Protein AF-A0A7M1QS70-F1 (afdb_monomer_lite)

Radius of gyration: 12.04 Å; chains: 1; bounding box: 25×28×29 Å

Organism: NCBI:txid2733571

Sequence (91 aa):
MANFDELIEIIIAVYVPQMSPVAASMIKNDLEQQDYDFAVDSFLQFTLLEDIDVPAEILADIEYEVHAAWDPELTERTLGWIAKHRARSST

Structure (mmCIF, N/CA/C/O backbone):
data_AF-A0A7M1QS70-F1
#
_entry.id   AF-A0A7M1QS70-F1
#
loop_
_atom_site.group_PDB
_atom_site.id
_atom_site.type_symbol
_atom_site.label_atom_id
_atom_site.label_alt_id
_atom_site.label_comp_id
_atom_site.label_asym_id
_atom_site.label_entity_id
_atom_site.label_seq_id
_atom_site.pdbx_PDB_ins_code
_atom_site.Cartn_x
_atom_site.Cartn_y
_atom_site.Cartn_z
_atom_site.occupancy
_atom_site.B_iso_or_equiv
_atom_site.auth_seq_id
_atom_site.auth_comp_id
_atom_site.auth_asym_id
_atom_site.auth_atom_id
_atom_site.pdbx_PDB_model_num
ATOM 1 N N . MET A 1 1 ? -7.829 -9.967 -11.503 1.00 54.84 1 MET A N 1
ATOM 2 C CA . MET A 1 1 ? -6.380 -9.752 -11.520 1.00 54.84 1 MET A CA 1
ATOM 3 C C . MET A 1 1 ? -6.152 -8.498 -12.319 1.00 54.84 1 MET A C 1
ATOM 5 O O . MET A 1 1 ? -6.199 -8.548 -13.548 1.00 54.84 1 MET A O 1
ATOM 9 N N . ALA A 1 2 ? -6.105 -7.378 -11.608 1.00 61.09 2 ALA A N 1
ATOM 10 C CA . ALA A 1 2 ? -5.745 -6.104 -12.206 1.00 61.09 2 ALA A CA 1
ATOM 11 C C . ALA A 1 2 ? -4.307 -6.196 -12.742 1.00 61.09 2 ALA A C 1
ATOM 13 O O . ALA A 1 2 ? -3.491 -6.942 -12.201 1.00 61.09 2 ALA A O 1
ATOM 14 N N . ASN A 1 3 ? -3.997 -5.475 -13.819 1.00 82.56 3 ASN A N 1
ATOM 15 C CA . ASN A 1 3 ? -2.596 -5.222 -14.176 1.00 82.56 3 ASN A CA 1
ATOM 16 C C . ASN A 1 3 ? -1.973 -4.332 -13.080 1.00 82.56 3 ASN A C 1
ATOM 18 O O . ASN A 1 3 ? -2.683 -3.515 -12.496 1.00 82.56 3 ASN A O 1
ATOM 22 N N . PHE A 1 4 ? -0.670 -4.440 -12.816 1.00 86.88 4 PHE A N 1
ATOM 23 C CA . PHE A 1 4 ? 0.024 -3.618 -11.819 1.00 86.88 4 PHE A CA 1
ATOM 24 C C . PHE A 1 4 ? -0.238 -2.112 -12.005 1.00 86.88 4 PHE A C 1
ATOM 26 O O . PHE A 1 4 ? -0.492 -1.406 -11.033 1.00 86.88 4 PHE A O 1
ATOM 33 N N . ASP A 1 5 ? -0.312 -1.632 -13.250 1.00 89.06 5 ASP A N 1
ATOM 34 C CA . ASP A 1 5 ? -0.670 -0.236 -13.546 1.00 89.06 5 ASP A CA 1
ATOM 35 C C . ASP A 1 5 ? -2.071 0.147 -13.027 1.00 89.06 5 ASP A C 1
ATOM 37 O O . ASP A 1 5 ? -2.267 1.228 -12.476 1.00 89.06 5 ASP A O 1
ATOM 41 N N . GLU A 1 6 ? -3.051 -0.751 -13.153 1.00 91.31 6 GLU A N 1
ATOM 42 C CA . GLU A 1 6 ? -4.425 -0.537 -12.682 1.00 91.31 6 GLU A CA 1
ATOM 43 C C . GLU A 1 6 ? -4.488 -0.530 -11.146 1.00 91.31 6 GLU A C 1
ATOM 45 O O . GLU A 1 6 ? -5.204 0.278 -10.552 1.00 91.31 6 GLU A O 1
ATOM 50 N N . LEU A 1 7 ? -3.679 -1.362 -10.481 1.00 91.81 7 LEU A N 1
ATOM 51 C CA . LEU A 1 7 ? -3.507 -1.314 -9.028 1.00 91.81 7 LEU A CA 1
ATOM 52 C C . LEU A 1 7 ? -2.941 0.044 -8.574 1.00 91.81 7 LEU A C 1
ATOM 54 O O . LEU A 1 7 ? -3.447 0.633 -7.614 1.00 91.81 7 LEU A O 1
ATOM 58 N N . ILE A 1 8 ? -1.931 0.568 -9.273 1.00 93.50 8 ILE A N 1
ATOM 59 C CA . ILE A 1 8 ? -1.368 1.896 -8.989 1.00 93.50 8 ILE A CA 1
ATOM 60 C C . ILE A 1 8 ? -2.421 2.992 -9.195 1.00 93.50 8 ILE A C 1
ATOM 62 O O . ILE A 1 8 ?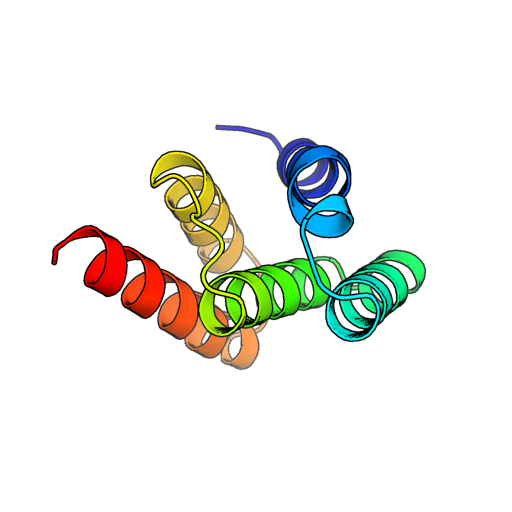 -2.566 3.875 -8.343 1.00 93.50 8 ILE A O 1
ATOM 66 N N . GLU A 1 9 ? -3.212 2.924 -10.268 1.00 94.31 9 GLU A N 1
ATOM 67 C CA . GLU A 1 9 ? -4.317 3.861 -10.499 1.00 94.31 9 GLU A CA 1
ATOM 68 C C . GLU A 1 9 ? -5.347 3.828 -9.363 1.00 94.31 9 GLU A C 1
ATOM 70 O O . GLU A 1 9 ? -5.775 4.887 -8.895 1.00 94.31 9 GLU A O 1
ATOM 75 N N . ILE A 1 10 ? -5.701 2.642 -8.859 1.00 94.19 10 ILE A N 1
ATOM 76 C CA . ILE A 1 10 ? -6.606 2.488 -7.712 1.00 94.19 10 ILE A CA 1
ATOM 77 C C . ILE A 1 10 ? -6.013 3.143 -6.460 1.00 94.19 10 ILE A C 1
ATOM 79 O O . ILE A 1 10 ? -6.708 3.905 -5.783 1.00 94.19 10 ILE A O 1
ATOM 83 N N . ILE A 1 11 ? -4.734 2.900 -6.155 1.00 92.88 11 ILE A N 1
ATOM 84 C CA . ILE A 1 11 ? -4.051 3.518 -5.006 1.00 92.88 11 ILE A CA 1
ATOM 85 C C . ILE A 1 11 ? -4.144 5.046 -5.093 1.00 92.88 11 ILE A C 1
ATOM 87 O O . ILE A 1 11 ? -4.559 5.701 -4.131 1.00 92.88 11 ILE A O 1
ATOM 91 N N . ILE A 1 12 ? -3.830 5.616 -6.256 1.00 93.81 12 ILE A N 1
ATOM 92 C CA . ILE A 1 12 ? -3.835 7.067 -6.478 1.00 93.81 12 ILE A CA 1
ATOM 93 C C . ILE A 1 12 ? -5.249 7.648 -6.411 1.00 93.81 12 ILE A C 1
ATOM 95 O O . ILE A 1 12 ? -5.456 8.690 -5.789 1.00 93.81 12 ILE A O 1
ATOM 99 N N . ALA A 1 13 ? -6.218 7.018 -7.071 1.00 95.75 13 ALA A N 1
ATOM 100 C CA . ALA A 1 13 ? -7.555 7.578 -7.229 1.00 95.75 13 ALA A CA 1
ATOM 101 C C . ALA A 1 13 ? -8.424 7.396 -5.981 1.00 95.75 13 ALA A C 1
ATOM 103 O O . ALA A 1 13 ? -9.234 8.268 -5.662 1.00 95.75 13 ALA A O 1
ATOM 104 N N . VAL A 1 14 ? -8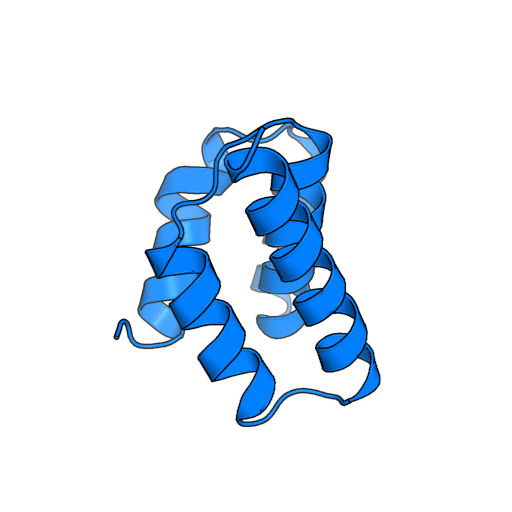.268 6.272 -5.279 1.00 95.38 14 VAL A N 1
ATOM 105 C CA . VAL A 1 14 ? -9.139 5.890 -4.164 1.00 95.38 14 VAL A CA 1
ATOM 106 C C . VAL A 1 14 ? -8.487 6.204 -2.829 1.00 95.38 14 VAL A C 1
ATOM 108 O O . VAL A 1 14 ? -9.132 6.806 -1.974 1.00 95.38 14 VAL A O 1
ATOM 111 N N . TYR A 1 15 ? -7.226 5.826 -2.627 1.00 95.06 15 TYR A N 1
ATOM 112 C CA . TYR A 1 15 ? -6.631 5.806 -1.288 1.00 95.06 15 TYR A CA 1
ATOM 113 C C . TYR A 1 15 ? -5.847 7.060 -0.942 1.00 95.06 15 TYR A C 1
ATOM 115 O O . TYR A 1 15 ? -6.046 7.616 0.134 1.00 95.06 15 TYR A O 1
ATOM 123 N N . VAL A 1 16 ? -5.011 7.558 -1.852 1.00 93.88 16 VAL A N 1
ATOM 124 C CA . VAL A 1 16 ? -4.228 8.783 -1.621 1.00 93.88 16 VAL A CA 1
ATOM 125 C C . VAL A 1 16 ? -5.095 9.981 -1.178 1.00 93.88 16 VAL A C 1
ATOM 127 O O . VAL A 1 16 ? -4.653 10.714 -0.295 1.00 93.88 16 VAL A O 1
ATOM 130 N N . PRO A 1 17 ? -6.326 10.201 -1.692 1.00 96.31 17 PRO A N 1
ATOM 131 C CA . PRO A 1 17 ? -7.194 11.284 -1.219 1.00 96.31 17 PRO A CA 1
ATOM 132 C C . PRO A 1 17 ? -7.742 11.098 0.202 1.00 96.31 17 PRO A C 1
ATOM 134 O O . PRO A 1 17 ? -8.177 12.075 0.808 1.00 96.31 17 PRO A O 1
ATOM 137 N N . GLN A 1 18 ? -7.763 9.866 0.716 1.00 95.94 18 GLN A N 1
ATOM 138 C CA . GLN A 1 18 ? -8.232 9.548 2.069 1.00 95.94 18 GLN A CA 1
ATOM 139 C C . GLN A 1 18 ? -7.127 9.709 3.120 1.00 95.94 18 GLN A C 1
ATOM 141 O O . GLN A 1 18 ? -7.426 9.790 4.309 1.00 95.94 18 GLN A O 1
ATOM 146 N N . MET A 1 19 ? -5.867 9.755 2.687 1.00 96.25 19 MET A N 1
ATOM 147 C CA . MET A 1 19 ? -4.710 9.809 3.572 1.00 96.25 19 MET A CA 1
ATOM 148 C C . MET A 1 19 ? -4.406 11.217 4.080 1.00 96.25 19 MET A C 1
ATOM 150 O O . MET A 1 19 ? -4.769 12.230 3.471 1.00 96.25 19 MET A O 1
ATOM 154 N N . SER A 1 20 ? -3.646 11.295 5.172 1.00 97.38 20 SER A N 1
ATOM 155 C CA . SER A 1 20 ? -3.066 12.556 5.622 1.00 97.38 20 SER A CA 1
ATOM 156 C C . SER A 1 20 ? -2.145 13.171 4.553 1.00 97.38 20 SER A C 1
ATOM 158 O O . SER A 1 20 ? -1.544 12.454 3.746 1.00 97.38 20 SER A O 1
ATOM 160 N N . PRO A 1 21 ? -1.944 14.505 4.554 1.00 97.31 21 PRO A N 1
ATOM 161 C CA . PRO A 1 21 ? -1.058 15.157 3.588 1.00 97.31 21 PRO A CA 1
ATOM 162 C C . PRO A 1 21 ? 0.378 14.617 3.593 1.00 97.31 21 PRO A C 1
ATOM 164 O O . PRO A 1 21 ? 1.029 14.613 2.552 1.00 97.31 21 PRO A O 1
ATOM 167 N N . VAL A 1 22 ? 0.869 14.165 4.752 1.00 95.69 22 VAL A N 1
ATOM 168 C CA . VAL A 1 22 ? 2.223 13.612 4.896 1.00 95.69 22 VAL A CA 1
ATOM 169 C C . VAL A 1 22 ? 2.318 12.258 4.197 1.00 95.69 22 VAL A C 1
ATOM 171 O O . VAL A 1 22 ? 3.184 12.086 3.341 1.00 95.69 22 VAL A O 1
ATOM 174 N N . ALA A 1 23 ? 1.400 11.340 4.501 1.00 96.44 23 ALA A N 1
ATOM 175 C CA . ALA A 1 23 ? 1.333 10.025 3.868 1.00 96.44 23 ALA A CA 1
ATOM 176 C C . ALA A 1 23 ? 1.134 10.137 2.348 1.00 96.44 23 ALA A C 1
ATOM 178 O O . ALA A 1 23 ? 1.894 9.566 1.565 1.00 96.44 23 ALA A O 1
ATOM 179 N N . ALA A 1 24 ? 0.178 10.969 1.923 1.00 96.88 24 ALA A N 1
ATOM 180 C CA . ALA A 1 24 ? -0.085 11.227 0.513 1.00 96.88 24 ALA A CA 1
ATOM 181 C C . ALA A 1 24 ? 1.142 11.802 -0.216 1.00 96.88 24 ALA A C 1
ATOM 183 O O . ALA A 1 24 ? 1.380 11.463 -1.374 1.00 96.88 24 ALA A O 1
ATOM 184 N N . SER A 1 25 ? 1.921 12.676 0.433 1.00 96.00 25 SER A N 1
ATOM 185 C CA . SER A 1 25 ? 3.129 13.256 -0.166 1.00 96.00 25 SER A CA 1
ATOM 186 C C . SER A 1 25 ? 4.254 12.239 -0.326 1.00 96.00 25 SER A C 1
ATOM 188 O O . SER A 1 25 ? 4.988 12.338 -1.304 1.00 96.00 25 SER A O 1
ATOM 190 N N . MET A 1 26 ? 4.406 11.292 0.604 1.00 95.25 26 MET A N 1
ATOM 191 C CA . MET A 1 26 ? 5.418 10.238 0.487 1.00 95.25 26 MET A CA 1
ATOM 192 C C . MET A 1 26 ? 5.117 9.323 -0.699 1.00 95.25 26 MET A C 1
ATOM 194 O O . MET A 1 26 ? 5.956 9.184 -1.580 1.00 95.25 26 MET A O 1
ATOM 198 N N . ILE A 1 27 ? 3.880 8.829 -0.802 1.00 95.12 27 ILE A N 1
ATOM 199 C CA . ILE A 1 27 ? 3.470 7.964 -1.919 1.00 95.12 27 ILE A CA 1
ATOM 200 C C . ILE A 1 27 ? 3.607 8.692 -3.261 1.00 95.12 27 ILE A C 1
ATOM 202 O O . ILE A 1 27 ? 4.111 8.127 -4.224 1.00 95.12 27 ILE A O 1
ATOM 206 N N . LYS A 1 28 ? 3.200 9.966 -3.342 1.00 94.50 28 LYS A N 1
ATOM 207 C CA . LYS A 1 28 ? 3.365 10.757 -4.574 1.00 94.50 28 LYS A CA 1
ATOM 208 C C . LYS A 1 28 ? 4.830 10.920 -4.969 1.00 94.50 28 LYS A C 1
ATOM 210 O O . LYS A 1 28 ? 5.130 10.844 -6.152 1.00 94.50 28 LYS A O 1
ATOM 215 N N . ASN A 1 29 ? 5.723 11.121 -4.004 1.00 95.19 29 ASN A N 1
ATOM 216 C CA . ASN A 1 29 ? 7.153 11.246 -4.269 1.00 95.19 29 ASN A CA 1
ATOM 217 C C . ASN A 1 29 ? 7.768 9.928 -4.776 1.00 95.19 29 ASN A C 1
ATOM 219 O O . ASN A 1 29 ? 8.624 9.961 -5.658 1.00 95.19 29 ASN A O 1
ATOM 223 N N . ASP A 1 30 ? 7.325 8.781 -4.260 1.00 94.50 30 ASP A N 1
ATOM 224 C CA . ASP A 1 30 ? 7.744 7.466 -4.767 1.00 94.50 30 ASP A CA 1
ATOM 225 C C . ASP A 1 30 ? 7.254 7.271 -6.219 1.00 94.50 30 ASP A C 1
ATOM 227 O O . ASP A 1 30 ? 8.020 6.892 -7.105 1.00 94.50 30 ASP A O 1
ATOM 231 N N . LEU A 1 31 ? 6.001 7.645 -6.506 1.00 91.81 31 LEU A N 1
ATOM 232 C CA . LEU A 1 31 ? 5.418 7.584 -7.855 1.00 91.81 31 LEU A CA 1
ATOM 233 C C . LEU A 1 31 ? 6.103 8.524 -8.859 1.00 91.81 31 LEU A C 1
ATOM 235 O O . LEU A 1 31 ? 6.336 8.136 -10.001 1.00 91.81 31 LEU A O 1
ATOM 239 N N . GLU A 1 32 ? 6.445 9.750 -8.457 1.00 94.62 32 GLU A N 1
ATOM 240 C CA . GLU A 1 32 ? 7.176 10.708 -9.303 1.00 94.62 32 GLU A CA 1
ATOM 241 C C . GLU A 1 32 ? 8.572 10.194 -9.685 1.00 94.62 32 GLU A C 1
ATOM 243 O O . GLU A 1 32 ? 9.063 10.487 -10.779 1.00 94.62 32 GLU A O 1
ATOM 248 N N . GLN A 1 33 ? 9.188 9.392 -8.814 1.00 94.56 33 GLN A N 1
ATOM 249 C CA . GLN A 1 33 ? 10.465 8.722 -9.065 1.00 94.56 33 GLN A CA 1
ATOM 250 C C . GLN A 1 33 ? 10.319 7.401 -9.835 1.00 94.56 33 GLN A C 1
ATOM 252 O O . GLN A 1 33 ? 11.328 6.835 -10.245 1.00 94.56 33 GLN A O 1
ATOM 257 N N . GLN A 1 34 ? 9.085 6.964 -10.119 1.00 91.38 34 GLN A N 1
ATOM 258 C CA . GLN A 1 34 ? 8.753 5.673 -10.737 1.00 91.38 34 GLN A CA 1
ATOM 259 C C . GLN A 1 34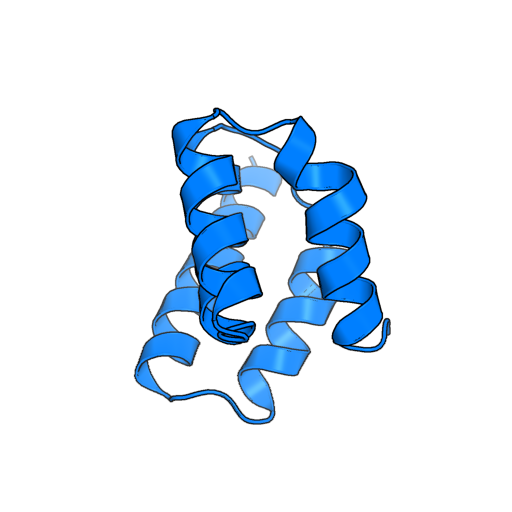 ? 9.150 4.463 -9.873 1.00 91.38 34 GLN A C 1
ATOM 261 O O . GLN A 1 34 ? 9.296 3.354 -10.385 1.00 91.38 34 GLN A O 1
ATOM 266 N N . ASP A 1 35 ? 9.262 4.660 -8.558 1.00 93.00 35 ASP A N 1
ATOM 267 C CA . ASP A 1 35 ? 9.544 3.610 -7.580 1.00 93.00 35 ASP A CA 1
ATOM 268 C C . ASP A 1 35 ? 8.226 2.974 -7.104 1.00 93.00 35 ASP A C 1
ATOM 270 O O . ASP A 1 35 ? 7.822 3.090 -5.945 1.00 93.00 35 ASP A O 1
ATOM 274 N N . TYR A 1 36 ? 7.508 2.323 -8.026 1.00 92.56 36 TYR A N 1
ATOM 275 C CA . TYR A 1 36 ? 6.161 1.790 -7.777 1.00 92.56 36 TYR A CA 1
ATOM 276 C C . TYR A 1 36 ? 6.108 0.777 -6.627 1.00 92.56 36 TYR A C 1
ATOM 278 O O . TYR A 1 36 ? 5.157 0.788 -5.845 1.00 92.56 36 TYR A O 1
ATOM 286 N N . ASP A 1 37 ? 7.147 -0.042 -6.475 1.00 93.38 37 ASP A N 1
ATOM 287 C CA . ASP A 1 37 ? 7.233 -1.032 -5.400 1.00 93.38 37 ASP A CA 1
ATOM 288 C C . ASP A 1 37 ? 7.278 -0.344 -4.022 1.00 93.38 37 ASP A C 1
ATOM 290 O O . ASP A 1 37 ? 6.574 -0.729 -3.085 1.00 93.38 37 ASP A O 1
ATOM 294 N N . PHE A 1 38 ? 8.041 0.751 -3.913 1.00 94.06 38 PHE A N 1
ATOM 295 C CA . PHE A 1 38 ? 8.074 1.583 -2.709 1.00 94.06 38 PHE A CA 1
ATOM 296 C C . PHE A 1 38 ? 6.758 2.324 -2.495 1.00 94.06 38 PHE A C 1
ATOM 298 O O . PHE A 1 38 ? 6.281 2.382 -1.363 1.00 94.06 38 PHE A O 1
ATOM 305 N N . ALA A 1 39 ? 6.125 2.822 -3.559 1.00 95.62 39 ALA A N 1
ATOM 306 C CA . ALA A 1 39 ? 4.826 3.476 -3.454 1.00 95.62 39 ALA A CA 1
ATOM 307 C C . ALA A 1 39 ? 3.755 2.531 -2.875 1.00 95.62 39 ALA A C 1
ATOM 309 O O . ALA A 1 39 ? 2.959 2.945 -2.029 1.00 95.62 39 ALA A O 1
ATOM 310 N N . VAL A 1 40 ? 3.753 1.259 -3.286 1.00 96.06 40 VAL A N 1
ATOM 311 C CA . VAL A 1 40 ? 2.840 0.222 -2.777 1.00 96.06 40 VAL A CA 1
ATOM 312 C C . VAL A 1 40 ? 3.178 -0.173 -1.334 1.00 96.06 40 VAL A C 1
ATOM 314 O O . VAL A 1 40 ? 2.268 -0.323 -0.512 1.00 96.06 40 VAL A O 1
ATOM 317 N N . ASP A 1 41 ? 4.460 -0.294 -0.982 1.00 96.75 41 ASP A N 1
ATOM 318 C CA . ASP A 1 41 ? 4.884 -0.551 0.400 1.00 96.75 41 ASP A CA 1
ATOM 319 C C . ASP A 1 41 ? 4.482 0.598 1.348 1.00 96.75 41 ASP A C 1
ATOM 321 O O . ASP A 1 41 ? 3.850 0.357 2.382 1.00 96.75 41 ASP A O 1
ATOM 325 N N . SER A 1 42 ? 4.749 1.848 0.951 1.00 96.31 42 SER A N 1
ATOM 326 C CA . SER A 1 42 ? 4.310 3.073 1.634 1.00 96.31 42 SER A CA 1
ATOM 327 C C . SER A 1 42 ? 2.785 3.111 1.775 1.00 96.31 42 SER A C 1
ATOM 329 O O . SER A 1 42 ? 2.258 3.385 2.855 1.00 96.31 42 SER A O 1
ATOM 331 N N . PHE A 1 43 ? 2.051 2.781 0.709 1.00 97.44 43 PHE A N 1
ATOM 332 C CA . PHE A 1 43 ? 0.591 2.680 0.724 1.00 97.44 43 PHE A CA 1
ATOM 333 C C . PHE A 1 43 ? 0.092 1.703 1.798 1.00 97.44 43 PHE A C 1
ATOM 335 O O . PHE A 1 43 ? -0.768 2.067 2.610 1.00 97.44 43 PHE A O 1
ATOM 342 N N . LEU A 1 44 ? 0.640 0.487 1.853 1.00 97.88 44 LEU A N 1
ATOM 343 C CA . LEU A 1 44 ? 0.237 -0.513 2.842 1.00 97.88 44 LEU A CA 1
ATOM 344 C C . LEU A 1 44 ? 0.59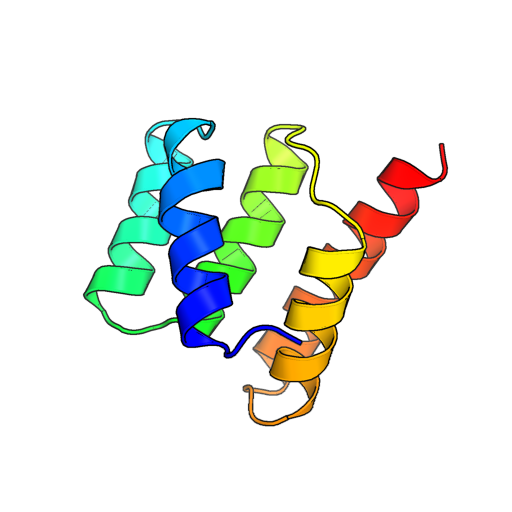9 -0.093 4.269 1.00 97.88 44 LEU A C 1
ATOM 346 O O . LEU A 1 44 ? -0.181 -0.337 5.193 1.00 97.88 44 LEU A O 1
ATOM 350 N N . GLN A 1 45 ? 1.740 0.568 4.462 1.00 97.69 45 GLN A N 1
ATOM 351 C CA . GLN A 1 45 ? 2.125 1.109 5.760 1.00 97.69 45 GLN A CA 1
ATOM 352 C C . GLN A 1 45 ? 1.150 2.198 6.230 1.00 97.69 45 GLN A C 1
ATOM 354 O O . GLN A 1 45 ? 0.647 2.127 7.353 1.00 97.69 45 GLN A O 1
ATOM 359 N N . PHE A 1 46 ? 0.870 3.202 5.397 1.00 97.62 46 PHE A N 1
ATOM 360 C CA . PHE A 1 46 ? 0.057 4.349 5.803 1.00 97.62 46 PHE A CA 1
ATOM 361 C C . PHE A 1 46 ? -1.419 4.008 5.956 1.00 97.62 46 PHE A C 1
ATOM 363 O O . PHE A 1 46 ? -2.032 4.446 6.925 1.00 97.62 46 PHE A O 1
ATOM 370 N N . THR A 1 47 ? -1.981 3.162 5.091 1.00 97.06 47 THR A N 1
ATOM 371 C CA . THR A 1 47 ? -3.357 2.669 5.288 1.00 97.06 47 THR A CA 1
ATOM 372 C C . THR A 1 47 ? -3.516 1.897 6.596 1.00 97.06 47 THR A C 1
ATOM 374 O O . THR A 1 47 ? -4.559 1.971 7.247 1.00 97.06 47 THR A O 1
ATOM 377 N N . LEU A 1 48 ? -2.476 1.182 7.033 1.00 96.44 48 LEU A N 1
ATOM 378 C CA . LEU A 1 48 ? -2.491 0.517 8.331 1.00 96.44 48 LEU A CA 1
ATOM 379 C C . LEU A 1 48 ? -2.423 1.526 9.488 1.00 96.44 48 LEU A C 1
ATOM 381 O O . LEU A 1 48 ? -3.185 1.408 10.443 1.00 96.44 48 LEU A O 1
ATOM 385 N N . LEU A 1 49 ? -1.517 2.508 9.410 1.00 96.69 49 LEU A N 1
ATOM 386 C CA . LEU A 1 49 ? -1.309 3.517 10.458 1.00 96.69 49 LEU A CA 1
ATOM 387 C C . LEU A 1 49 ? -2.496 4.471 10.627 1.00 96.69 49 LEU A C 1
ATOM 389 O O . LEU A 1 49 ? -2.784 4.892 11.745 1.00 96.69 49 LEU A O 1
ATOM 393 N N . GLU A 1 50 ? -3.160 4.819 9.530 1.00 96.38 50 GLU A N 1
ATOM 394 C CA . GLU A 1 50 ? -4.274 5.772 9.501 1.00 96.38 50 GLU A CA 1
ATOM 395 C C . GLU A 1 50 ? -5.647 5.090 9.588 1.00 96.38 50 GLU A C 1
ATOM 397 O O . GLU A 1 50 ? -6.672 5.745 9.436 1.00 96.38 50 GLU A O 1
ATOM 402 N N . ASP A 1 51 ? -5.665 3.782 9.860 1.00 94.81 51 ASP A N 1
ATOM 403 C CA . ASP A 1 51 ? -6.876 2.967 9.993 1.00 94.81 51 ASP A CA 1
ATOM 404 C C . ASP A 1 51 ? -7.802 2.998 8.760 1.00 94.81 51 ASP A C 1
ATOM 406 O O . ASP A 1 51 ? -9.027 2.948 8.855 1.00 94.81 51 ASP A O 1
ATOM 410 N N . ILE A 1 52 ? -7.201 3.071 7.570 1.00 95.38 52 ILE A N 1
ATOM 411 C CA . ILE A 1 52 ? -7.906 3.003 6.288 1.00 95.38 52 ILE A CA 1
ATOM 412 C C . ILE A 1 52 ? -8.005 1.537 5.871 1.00 95.38 52 ILE A C 1
ATOM 414 O O . ILE A 1 52 ? -6.991 0.836 5.776 1.00 95.38 52 ILE A O 1
ATOM 418 N N . ASP A 1 53 ? -9.225 1.068 5.625 1.00 94.50 53 ASP A N 1
ATOM 419 C CA . ASP A 1 53 ? -9.471 -0.324 5.258 1.00 94.50 53 ASP A CA 1
ATOM 420 C C . ASP A 1 53 ? -9.030 -0.634 3.820 1.00 94.50 53 ASP A C 1
ATOM 422 O O . ASP A 1 53 ? -9.291 0.134 2.889 1.00 94.50 53 ASP A O 1
ATOM 426 N N . VAL A 1 54 ? -8.368 -1.778 3.636 1.00 95.06 54 VAL A N 1
ATOM 427 C CA . VAL A 1 54 ? -7.873 -2.242 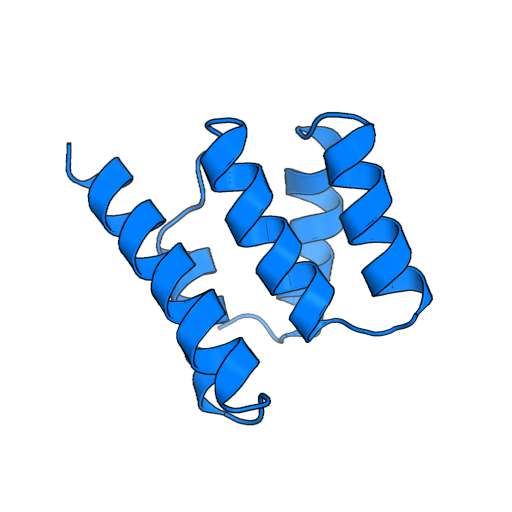2.335 1.00 95.06 54 VAL A CA 1
ATOM 428 C C . VAL A 1 54 ? -8.540 -3.584 2.022 1.00 95.06 54 VAL A C 1
ATOM 430 O O . VAL A 1 54 ? -8.295 -4.561 2.733 1.00 95.06 54 VAL A O 1
ATOM 433 N N . PRO A 1 55 ? -9.366 -3.670 0.962 1.00 94.81 55 PRO A N 1
ATOM 434 C CA . PRO A 1 55 ? -10.065 -4.886 0.586 1.00 94.81 55 PRO A CA 1
ATOM 435 C C . PRO A 1 55 ? -9.114 -6.060 0.369 1.00 94.81 55 PRO A C 1
ATOM 437 O O . PRO A 1 55 ? -8.041 -5.918 -0.219 1.00 94.81 55 PRO A O 1
ATOM 440 N N . ALA A 1 56 ? -9.561 -7.252 0.766 1.00 94.31 56 ALA A N 1
ATOM 441 C CA . ALA A 1 56 ? -8.790 -8.485 0.622 1.00 94.31 56 ALA A CA 1
ATOM 442 C C . ALA A 1 56 ? -8.363 -8.779 -0.829 1.00 94.31 56 ALA A C 1
ATOM 444 O O . ALA A 1 56 ? -7.314 -9.382 -1.033 1.00 94.31 56 ALA A O 1
ATOM 445 N N . GLU A 1 57 ? -9.148 -8.341 -1.818 1.00 92.81 57 GLU A N 1
ATOM 446 C CA . GLU A 1 57 ? -8.812 -8.457 -3.242 1.00 92.81 57 GLU A CA 1
ATOM 447 C C . GLU A 1 57 ? -7.579 -7.619 -3.607 1.00 92.81 57 GLU A C 1
ATOM 449 O O . GLU A 1 57 ? -6.642 -8.151 -4.191 1.00 92.81 57 GLU A O 1
ATOM 454 N N . ILE A 1 58 ? -7.515 -6.361 -3.154 1.00 94.62 58 ILE A N 1
ATOM 455 C CA . ILE A 1 58 ? -6.351 -5.484 -3.358 1.00 94.62 58 ILE A CA 1
ATOM 456 C C . ILE A 1 58 ? -5.109 -6.068 -2.678 1.00 94.62 58 ILE A C 1
ATOM 458 O O . ILE A 1 58 ? -4.026 -6.079 -3.255 1.00 94.62 58 ILE A O 1
ATOM 462 N N . LEU A 1 59 ? -5.261 -6.609 -1.465 1.00 95.94 59 LEU A N 1
ATOM 463 C CA . LEU A 1 59 ? -4.159 -7.275 -0.764 1.00 95.94 59 LEU A CA 1
ATOM 464 C C . LEU A 1 59 ? -3.658 -8.524 -1.505 1.00 95.94 59 LEU A C 1
ATOM 466 O O . LEU A 1 59 ? -2.466 -8.808 -1.456 1.00 95.94 59 LEU A O 1
ATOM 470 N N . ALA A 1 60 ? -4.549 -9.282 -2.148 1.00 94.38 60 ALA A N 1
ATOM 471 C CA . ALA A 1 60 ? -4.183 -10.469 -2.916 1.00 94.38 60 ALA A CA 1
ATOM 472 C C . ALA A 1 60 ? -3.487 -10.106 -4.236 1.00 94.38 60 ALA A C 1
ATOM 474 O O . ALA A 1 60 ? -2.502 -10.751 -4.592 1.00 94.38 60 ALA A O 1
ATOM 475 N N . ASP A 1 61 ? -3.957 -9.059 -4.918 1.00 93.25 61 ASP A N 1
ATOM 476 C CA . ASP A 1 61 ? -3.308 -8.539 -6.123 1.00 93.25 61 ASP A CA 1
ATOM 477 C C . ASP A 1 61 ? -1.894 -8.019 -5.789 1.00 93.25 61 ASP A C 1
ATOM 479 O O . ASP A 1 61 ? -0.940 -8.390 -6.466 1.00 93.25 61 ASP A O 1
ATOM 483 N N . ILE A 1 62 ? -1.707 -7.279 -4.684 1.00 94.06 62 ILE A N 1
ATOM 484 C CA . ILE A 1 62 ? -0.364 -6.853 -4.239 1.00 94.06 62 ILE A CA 1
ATOM 485 C C . ILE A 1 62 ? 0.523 -8.054 -3.884 1.00 94.06 62 ILE A C 1
ATOM 487 O O . ILE A 1 62 ? 1.680 -8.101 -4.290 1.00 94.06 62 ILE A O 1
ATOM 491 N N . GLU A 1 63 ? 0.010 -9.031 -3.129 1.00 94.88 63 GLU A N 1
ATOM 492 C CA . GLU A 1 63 ? 0.785 -10.221 -2.745 1.00 94.88 63 GLU A CA 1
ATOM 493 C C . GLU A 1 63 ? 1.301 -10.988 -3.969 1.00 94.88 63 GLU A C 1
ATOM 495 O O . GLU A 1 63 ? 2.431 -11.478 -3.963 1.00 94.88 63 GLU A O 1
ATOM 500 N N . TYR A 1 64 ? 0.498 -11.066 -5.032 1.00 92.62 64 TYR A N 1
ATOM 501 C CA . TYR A 1 64 ? 0.925 -11.677 -6.283 1.00 92.62 64 TYR A CA 1
ATOM 502 C C . TYR A 1 64 ? 2.085 -10.919 -6.942 1.00 92.62 64 TYR A C 1
ATOM 504 O O . TYR A 1 64 ? 3.076 -11.546 -7.321 1.00 92.62 64 TYR A O 1
ATOM 512 N N . GLU A 1 65 ? 1.982 -9.593 -7.052 1.00 89.75 65 GLU A N 1
ATOM 513 C CA . GLU A 1 65 ? 3.005 -8.747 -7.686 1.00 89.75 65 GLU A CA 1
ATOM 514 C C . GLU A 1 65 ? 4.338 -8.806 -6.930 1.00 89.75 65 GLU A C 1
ATOM 516 O O . GLU A 1 65 ? 5.399 -9.022 -7.521 1.00 89.75 65 GLU A O 1
ATOM 521 N N . VAL A 1 66 ? 4.272 -8.742 -5.598 1.00 90.00 66 VAL A N 1
ATOM 522 C CA . VAL A 1 66 ? 5.435 -8.840 -4.707 1.00 90.00 66 VAL A CA 1
ATOM 523 C C . VAL A 1 66 ? 6.196 -10.156 -4.915 1.00 90.00 66 VAL A C 1
ATOM 525 O O . VAL A 1 66 ? 7.425 -10.180 -4.931 1.00 90.00 66 VAL A O 1
ATOM 528 N N . HIS A 1 67 ? 5.488 -11.268 -5.118 1.00 86.06 67 HIS A N 1
ATOM 529 C CA . HIS A 1 67 ? 6.118 -12.569 -5.345 1.00 86.06 67 HIS A CA 1
ATOM 530 C C . HIS A 1 67 ? 6.751 -12.737 -6.735 1.00 86.06 67 HIS A C 1
ATOM 532 O O . HIS A 1 67 ? 7.501 -13.696 -6.936 1.00 86.06 67 HIS A O 1
ATOM 538 N N . ALA A 1 68 ? 6.461 -11.853 -7.692 1.00 80.06 68 ALA A N 1
ATOM 539 C CA . ALA A 1 68 ? 6.880 -12.026 -9.077 1.00 80.06 68 ALA A CA 1
ATOM 540 C C . ALA A 1 68 ? 8.299 -11.507 -9.357 1.00 80.06 68 ALA A C 1
ATOM 542 O O . ALA A 1 68 ? 9.067 -12.192 -10.040 1.00 80.06 68 ALA A O 1
ATOM 543 N N . ALA A 1 69 ? 8.645 -10.304 -8.883 1.00 77.38 69 ALA A N 1
ATOM 544 C CA . ALA A 1 69 ? 9.841 -9.609 -9.380 1.00 77.38 69 ALA A CA 1
ATOM 545 C C . ALA A 1 69 ? 10.506 -8.608 -8.419 1.00 77.38 69 ALA A C 1
ATOM 547 O O . ALA A 1 69 ? 11.478 -7.964 -8.816 1.00 77.38 69 ALA A O 1
ATOM 548 N N . TRP A 1 70 ? 10.010 -8.450 -7.192 1.00 87.62 70 TRP A N 1
ATOM 549 C CA . TRP A 1 70 ? 10.494 -7.404 -6.289 1.00 87.62 70 TRP A CA 1
ATOM 550 C C . TRP A 1 70 ? 11.820 -7.758 -5.611 1.00 87.62 70 TRP A C 1
ATOM 552 O O . TRP A 1 70 ? 12.219 -8.924 -5.519 1.00 87.62 70 TRP A O 1
ATOM 562 N N . ASP A 1 71 ? 12.497 -6.731 -5.093 1.00 91.75 71 ASP A N 1
ATOM 563 C CA . ASP A 1 71 ? 13.651 -6.915 -4.214 1.00 91.75 71 ASP A CA 1
ATOM 564 C C . ASP A 1 71 ? 13.273 -7.787 -2.992 1.00 91.75 71 ASP A C 1
ATOM 566 O O . ASP A 1 71 ? 12.189 -7.601 -2.425 1.00 91.75 71 ASP A O 1
ATOM 570 N N . PRO A 1 72 ? 14.122 -8.742 -2.557 1.00 91.62 72 PRO A N 1
ATOM 571 C CA . PRO A 1 72 ? 13.788 -9.647 -1.458 1.00 91.62 72 PRO A CA 1
ATOM 572 C C . PRO A 1 72 ? 13.518 -8.964 -0.111 1.00 91.62 72 PRO A C 1
ATOM 574 O O . PRO A 1 72 ? 12.650 -9.426 0.631 1.00 91.62 72 PRO A O 1
ATOM 577 N N . GLU A 1 73 ? 14.239 -7.890 0.225 1.00 91.75 73 GLU A N 1
ATOM 578 C CA . GLU A 1 73 ? 14.037 -7.170 1.490 1.00 91.75 73 GLU A CA 1
ATOM 579 C C . GLU A 1 73 ? 12.703 -6.425 1.460 1.00 91.75 73 GLU A C 1
ATOM 581 O O . GLU A 1 73 ? 11.915 -6.494 2.410 1.00 91.75 73 GLU A O 1
ATOM 586 N N . LEU A 1 74 ? 12.421 -5.758 0.338 1.00 93.38 74 LEU A N 1
ATOM 587 C CA . LEU A 1 74 ? 11.146 -5.083 0.134 1.00 93.38 74 LEU A CA 1
ATOM 588 C C . LEU A 1 74 ? 9.988 -6.086 0.151 1.00 93.38 74 LEU A C 1
ATOM 590 O O . LEU A 1 74 ? 8.996 -5.864 0.837 1.00 93.38 74 LEU A O 1
ATOM 594 N N . THR A 1 75 ? 10.163 -7.236 -0.497 1.00 95.19 75 THR A N 1
ATOM 595 C CA . THR A 1 75 ? 9.200 -8.343 -0.500 1.00 95.19 75 THR A CA 1
ATOM 596 C C . THR A 1 75 ? 8.833 -8.784 0.912 1.00 95.19 75 THR A C 1
ATOM 598 O O . THR A 1 75 ? 7.653 -8.813 1.266 1.00 95.19 75 THR A O 1
ATOM 601 N N . GLU A 1 76 ? 9.822 -9.104 1.751 1.00 95.69 76 GLU A N 1
ATOM 602 C CA . GLU A 1 76 ? 9.572 -9.538 3.130 1.00 95.69 76 GLU A CA 1
ATOM 603 C C . GLU A 1 76 ? 8.823 -8.463 3.928 1.00 95.69 76 GLU A C 1
ATOM 605 O O . GLU A 1 76 ? 7.846 -8.759 4.629 1.00 95.69 76 GLU A O 1
ATOM 610 N N . ARG A 1 77 ? 9.237 -7.200 3.781 1.00 96.25 77 ARG A N 1
ATOM 611 C CA . ARG A 1 77 ? 8.601 -6.070 4.461 1.00 96.25 77 ARG A CA 1
ATOM 612 C C . ARG A 1 77 ? 7.143 -5.901 4.037 1.00 96.25 77 ARG A C 1
ATOM 614 O O . ARG A 1 77 ? 6.267 -5.819 4.904 1.00 96.25 77 ARG A O 1
ATOM 621 N N . THR A 1 78 ? 6.874 -5.908 2.735 1.00 96.75 78 THR A N 1
ATOM 622 C CA . THR A 1 78 ? 5.538 -5.704 2.171 1.00 96.75 78 THR A CA 1
ATOM 623 C C . THR A 1 78 ? 4.589 -6.851 2.522 1.00 96.75 78 THR A C 1
ATOM 625 O O . THR A 1 78 ? 3.465 -6.600 2.965 1.00 96.75 78 THR A O 1
ATOM 628 N N . LEU A 1 79 ? 5.046 -8.108 2.469 1.00 96.94 79 LEU A N 1
ATOM 629 C CA . LEU A 1 79 ? 4.271 -9.260 2.955 1.00 96.94 79 LEU A CA 1
ATOM 630 C C . LEU A 1 79 ? 3.933 -9.130 4.450 1.00 96.94 79 LEU A C 1
ATOM 632 O O . LEU A 1 79 ? 2.829 -9.475 4.885 1.00 96.94 79 LEU A O 1
ATOM 636 N N . GLY A 1 80 ? 4.850 -8.566 5.240 1.00 97.50 80 GLY A N 1
ATOM 637 C CA . GLY A 1 80 ? 4.611 -8.224 6.640 1.00 97.50 80 GLY A CA 1
ATOM 638 C C . GLY A 1 80 ? 3.472 -7.216 6.836 1.00 97.50 80 GLY A C 1
ATOM 639 O O . GLY A 1 80 ? 2.699 -7.346 7.790 1.00 97.50 80 GLY A O 1
ATOM 640 N N . TRP A 1 81 ? 3.320 -6.230 5.947 1.00 97.69 81 TRP A N 1
ATOM 641 C CA . TRP A 1 81 ? 2.180 -5.307 5.983 1.00 97.69 81 TRP A CA 1
ATOM 642 C C . TRP A 1 81 ? 0.868 -5.999 5.618 1.00 97.69 81 TRP A C 1
ATOM 644 O O . TRP A 1 81 ? -0.121 -5.837 6.336 1.00 97.69 81 TRP A O 1
ATOM 654 N N . ILE A 1 82 ? 0.864 -6.826 4.570 1.00 97.19 82 ILE A N 1
ATOM 655 C CA . ILE A 1 82 ? -0.318 -7.590 4.137 1.00 97.19 82 ILE A CA 1
ATOM 656 C C . ILE A 1 82 ? -0.839 -8.479 5.272 1.00 97.19 82 ILE A C 1
ATOM 658 O O . ILE A 1 82 ? -2.040 -8.497 5.558 1.00 97.19 82 ILE A O 1
ATOM 662 N N . ALA A 1 83 ? 0.057 -9.170 5.981 1.00 97.44 83 ALA A N 1
ATOM 663 C CA . ALA A 1 83 ? -0.311 -9.990 7.132 1.00 97.44 83 ALA A CA 1
ATOM 664 C C . ALA A 1 83 ? -0.995 -9.172 8.244 1.00 97.44 83 ALA A C 1
ATOM 666 O O . ALA A 1 83 ? -1.986 -9.623 8.822 1.00 97.44 83 ALA A O 1
ATOM 667 N N . LYS A 1 84 ? -0.515 -7.951 8.522 1.00 97.50 84 LYS A N 1
ATOM 668 C CA . LYS A 1 84 ? -1.120 -7.056 9.525 1.00 97.50 84 LYS A CA 1
ATOM 669 C C . LYS A 1 84 ? -2.511 -6.579 9.106 1.00 97.50 84 LYS A C 1
ATOM 671 O O . LYS A 1 84 ? -3.417 -6.585 9.936 1.00 97.50 84 LYS A O 1
ATOM 676 N N . HIS A 1 85 ? -2.707 -6.237 7.833 1.00 96.81 85 HIS A N 1
ATOM 677 C CA . HIS A 1 85 ? -4.024 -5.873 7.290 1.00 96.81 85 HIS A CA 1
ATOM 678 C C . HIS A 1 85 ? -5.042 -7.017 7.408 1.00 96.81 85 HIS A C 1
ATOM 680 O O . HIS A 1 85 ? -6.171 -6.813 7.863 1.00 96.81 85 HIS A O 1
ATOM 686 N N . ARG A 1 86 ? -4.628 -8.248 7.081 1.00 95.00 86 ARG A N 1
ATOM 687 C CA . ARG A 1 86 ? -5.469 -9.451 7.230 1.00 95.00 86 ARG A CA 1
ATOM 688 C C . ARG A 1 86 ? -5.838 -9.726 8.687 1.00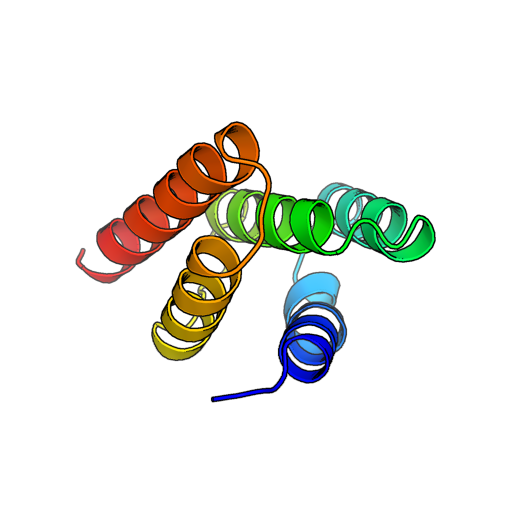 95.00 86 ARG A C 1
ATOM 690 O O . ARG A 1 86 ? -6.986 -10.058 8.979 1.00 95.00 86 ARG A O 1
ATOM 697 N N . ALA A 1 87 ? -4.883 -9.563 9.602 1.00 94.25 87 ALA A N 1
ATOM 698 C CA . ALA A 1 87 ? -5.124 -9.732 11.032 1.00 94.25 87 ALA A CA 1
ATOM 699 C C . ALA A 1 87 ? -6.117 -8.691 11.574 1.00 94.25 87 ALA A C 1
ATOM 701 O O . ALA A 1 87 ? -7.026 -9.053 12.320 1.00 94.25 87 ALA A O 1
ATOM 702 N N . ARG A 1 88 ? -5.996 -7.424 11.148 1.00 90.62 88 ARG A N 1
ATOM 703 C CA . ARG A 1 88 ? -6.935 -6.350 11.510 1.00 90.62 88 ARG A CA 1
ATOM 704 C C . ARG A 1 88 ? -8.364 -6.677 11.076 1.00 90.62 88 ARG A C 1
ATOM 706 O O . ARG A 1 88 ? -9.277 -6.551 11.876 1.00 90.62 88 ARG A O 1
ATOM 713 N N . SER A 1 89 ? -8.534 -7.173 9.852 1.00 77.88 89 SER A N 1
ATOM 714 C CA . SER A 1 89 ? -9.850 -7.509 9.279 1.00 77.88 89 SER A CA 1
ATOM 715 C C . SER A 1 89 ? -10.505 -8.760 9.889 1.00 77.88 89 SER A C 1
ATOM 717 O O . SER A 1 89 ? -11.666 -9.046 9.614 1.00 77.88 89 SER A O 1
ATOM 719 N N . SER A 1 90 ? -9.757 -9.538 10.679 1.00 68.88 90 SER A N 1
ATOM 720 C CA . SER A 1 90 ? -10.235 -10.770 11.328 1.00 68.88 90 SER A CA 1
ATOM 721 C C . SER A 1 90 ? -10.708 -10.556 12.774 1.00 68.88 90 SER A C 1
ATOM 723 O O . SER A 1 90 ? -11.036 -11.535 13.448 1.00 68.88 90 SER A O 1
ATOM 725 N N . THR A 1 91 ? -10.696 -9.309 13.260 1.00 51.91 91 THR A N 1
ATOM 726 C CA . THR A 1 91 ? -11.047 -8.919 14.638 1.00 51.91 91 THR A CA 1
ATOM 727 C C . THR A 1 91 ? -12.360 -8.148 14.653 1.00 51.91 91 THR A C 1
ATOM 729 O O . THR A 1 91 ? -13.171 -8.405 15.570 1.00 51.91 91 THR A O 1
#

pLDDT: mean 92.32, std 8.23, range [51.91, 97.88]

Secondary structure (DSSP, 8-state):
---HHHHHHHIIIIIGGGS-HHHHHHHHHHHHTT-HHHHHHHHHHHHHHTT----HHHHHHHHHHHHHH--HHHHHHHHHHHHHHHHHHT-

Foldseek 3Di:
DDDLVVLLVCCLPPPLVVFDPVLSVQLVVCVVVVVSLVSLLSSLVRCLVVVNADDPVSLVVNLVVLVPDDDPVSSVSSVVSSVSNVVVVVD